Protein AF-A0ABC9FCK9-F1 (afdb_monomer)

Nearest PDB structures (foldseek):
  2axo-assembly1_A-2  TM=9.220E-01  e=1.811E-09  Agrobacterium fabrum str. C58
  2o87-assembly1_A  TM=6.282E-01  e=5.298E-03  Staphylococcus aureus
  5jyv-assembly1_B  TM=5.746E-01  e=2.489E-02  Thermosynechococcus vestitus BP-1
  3hyp-assembly1_A  TM=5.779E-01  e=1.247E-01  Bacteroides fragilis
  4nwy-assembly1_A  TM=4.853E-01  e=1.721E-01  Homo sapiens

Radius of gyration: 32.57 Å; Cα contacts (8 Å, |Δi|>4): 202; chains: 1; bounding box: 51×80×90 Å

Mean predicted aligned error: 12.37 Å

Secondary structure (DSSP, 8-state):
---------------------------------PPP-PEEEEEEE-TTSTTHHHHHHHHHHHHHHHHHTTT--SS--PPPEEEEEEE-STTGGGS---TTB-HHHHHHHHHHHHHTT-S---SSEEEETTTEEEETT-HHHHHHHHHH---

Solvent-accessible surface area (backbone atoms only — not comparable to full-atom values): 9485 Å² total; per-residue (Å²): 139,90,84,86,92,85,83,88,86,85,90,86,82,90,76,82,85,72,81,72,82,82,74,76,73,78,78,74,73,75,76,77,77,75,74,68,62,63,46,45,35,40,38,35,31,32,84,65,38,91,60,15,68,56,16,51,52,48,50,51,48,52,38,50,57,30,61,74,55,74,84,62,96,70,95,82,69,80,65,46,49,46,72,45,82,36,26,32,40,89,45,36,84,75,80,48,70,48,90,72,35,33,67,70,40,41,50,53,50,51,54,48,29,62,76,71,71,50,95,66,91,70,72,29,28,28,34,38,73,88,76,47,73,44,56,31,70,42,61,66,59,47,54,49,48,59,68,70,49,89,101

InterPro domains:
  IPR010634 Protein of unknown function DUF1223 [PF06764] (40-150)
  IPR010634 Protein of unknown function DUF1223 [PTHR36057] (1-151)
  IPR036249 Thioredoxin-like superfamily [SSF52833] (36-150)

Structure (mmCIF, N/CA/C/O backbone):
data_AF-A0ABC9FCK9-F1
#
_entry.id   AF-A0ABC9FCK9-F1
#
loop_
_atom_site.group_PDB
_atom_site.id
_atom_site.type_symbol
_atom_site.label_atom_id
_atom_site.label_alt_id
_atom_site.label_comp_id
_atom_site.label_asym_id
_atom_site.label_entity_id
_atom_site.label_seq_id
_atom_site.pdbx_PDB_ins_code
_atom_site.Cartn_x
_atom_site.Cartn_y
_atom_site.Cartn_z
_atom_site.occupancy
_atom_site.B_iso_or_equiv
_atom_site.auth_seq_id
_atom_site.auth_comp_id
_atom_site.auth_asym_id
_atom_site.auth_atom_id
_atom_site.pdbx_PDB_model_num
ATOM 1 N N . MET A 1 1 ? -32.707 -66.295 65.685 1.00 47.25 1 MET A N 1
ATOM 2 C CA . MET A 1 1 ? -31.614 -66.141 66.669 1.00 47.25 1 MET A CA 1
ATOM 3 C C . MET A 1 1 ? -31.501 -64.672 67.029 1.00 47.25 1 MET A C 1
ATOM 5 O O . MET A 1 1 ? -31.516 -63.834 66.141 1.00 47.25 1 MET A O 1
ATOM 9 N N . ALA A 1 2 ? -31.528 -64.384 68.326 1.00 43.22 2 ALA A N 1
ATOM 10 C CA . ALA A 1 2 ? -31.647 -63.053 68.905 1.00 43.22 2 ALA A CA 1
ATOM 11 C C . ALA A 1 2 ? -30.288 -62.455 69.300 1.00 43.22 2 ALA A C 1
ATOM 13 O O . ALA A 1 2 ? -29.362 -63.214 69.576 1.00 43.22 2 ALA A O 1
ATOM 14 N N . ARG A 1 3 ? -30.274 -61.114 69.423 1.00 46.97 3 ARG A N 1
ATOM 15 C CA . ARG A 1 3 ? -29.525 -60.212 70.348 1.00 46.97 3 ARG A CA 1
ATOM 16 C C . ARG A 1 3 ? -29.076 -58.972 69.560 1.00 46.97 3 ARG A C 1
ATOM 18 O O . ARG A 1 3 ? -28.262 -59.103 68.663 1.00 46.97 3 ARG A O 1
ATOM 25 N N . ARG A 1 4 ? -29.692 -57.785 69.650 1.00 54.72 4 ARG A N 1
ATOM 26 C CA . ARG A 1 4 ? -29.958 -56.843 70.768 1.00 54.72 4 ARG A CA 1
ATOM 27 C C . ARG A 1 4 ? -28.714 -56.372 71.555 1.00 54.72 4 ARG A C 1
ATOM 29 O O . ARG A 1 4 ? -28.220 -57.112 72.392 1.00 54.72 4 ARG A O 1
ATOM 36 N N . LEU A 1 5 ? -28.431 -55.074 71.346 1.00 57.09 5 LEU A N 1
ATOM 37 C CA . LEU A 1 5 ? -28.171 -53.979 72.310 1.00 57.09 5 LEU A CA 1
ATOM 38 C C . LEU A 1 5 ? -26.793 -53.826 72.978 1.00 57.09 5 LEU A C 1
ATOM 40 O O . LEU A 1 5 ? -26.340 -54.736 73.656 1.00 57.09 5 LEU A O 1
ATOM 44 N N . LEU A 1 6 ? -26.254 -52.595 72.882 1.00 55.25 6 LEU A N 1
ATOM 45 C CA . LEU A 1 6 ? -25.734 -51.698 73.950 1.00 55.25 6 LEU A CA 1
ATOM 46 C C . LEU A 1 6 ? -25.175 -50.430 73.246 1.00 55.25 6 LEU A C 1
ATOM 48 O O . LEU A 1 6 ? -24.238 -50.540 72.468 1.00 55.25 6 LEU A O 1
ATOM 52 N N . ALA A 1 7 ? -25.868 -49.287 73.185 1.00 50.25 7 ALA A N 1
ATOM 53 C CA . ALA A 1 7 ? -26.156 -48.269 74.211 1.00 50.25 7 ALA A CA 1
ATOM 54 C C . ALA A 1 7 ? -24.965 -47.339 74.570 1.00 50.25 7 ALA A C 1
ATOM 56 O O . ALA A 1 7 ? -24.002 -47.784 75.176 1.00 50.25 7 ALA A O 1
ATOM 57 N N . CYS A 1 8 ? -25.144 -46.050 74.219 1.00 52.12 8 CYS A N 1
ATOM 58 C CA . CYS A 1 8 ? -24.914 -44.805 74.990 1.00 52.12 8 CYS A CA 1
ATOM 59 C C . CYS A 1 8 ? -23.512 -44.555 75.605 1.00 52.12 8 CYS A C 1
ATOM 61 O O . CYS A 1 8 ? -23.018 -45.360 76.375 1.00 52.12 8 CYS A O 1
ATOM 63 N N . PHE A 1 9 ? -22.833 -43.420 75.390 1.00 48.56 9 PHE A N 1
ATOM 64 C CA . PHE A 1 9 ? -23.149 -42.087 75.939 1.00 48.56 9 PHE A CA 1
ATOM 65 C C . PHE A 1 9 ? -22.138 -41.050 75.400 1.00 48.56 9 PHE A C 1
ATOM 67 O O . PHE A 1 9 ? -20.968 -41.382 75.237 1.00 48.56 9 PHE A O 1
ATOM 74 N N . GLY A 1 10 ? -22.540 -39.783 75.224 1.00 41.50 10 GLY A N 1
ATOM 75 C CA . GLY A 1 10 ? -21.569 -38.704 74.976 1.00 41.50 10 GLY A CA 1
ATOM 76 C C . GLY A 1 10 ? -22.138 -37.373 74.484 1.00 41.50 10 GLY A C 1
ATOM 77 O O . GLY A 1 10 ? -21.756 -36.886 73.430 1.00 41.50 10 GLY A O 1
ATOM 78 N N . ARG A 1 11 ? -23.072 -36.779 75.231 1.00 51.22 11 ARG A N 1
ATOM 79 C CA . ARG A 1 11 ? -23.574 -35.409 75.023 1.00 51.22 11 ARG A CA 1
ATOM 80 C C . ARG A 1 11 ? -22.493 -34.392 75.432 1.00 51.22 11 ARG A C 1
ATOM 82 O O . ARG A 1 11 ? -21.957 -34.555 76.524 1.00 51.22 11 ARG A O 1
ATOM 89 N N . ARG A 1 12 ? -22.298 -33.304 74.659 1.00 44.88 12 ARG A N 1
ATOM 90 C CA . ARG A 1 12 ? -22.476 -31.878 75.074 1.00 44.88 12 ARG A CA 1
ATOM 91 C C . ARG A 1 12 ? -21.576 -30.882 74.311 1.00 44.88 12 ARG A C 1
ATOM 93 O O . ARG A 1 12 ? -20.379 -31.090 74.198 1.00 44.88 12 ARG A O 1
ATOM 100 N N . GLY A 1 13 ? -22.180 -29.745 73.942 1.00 39.19 13 GLY A N 1
ATOM 101 C CA . GLY A 1 13 ? -21.532 -28.484 73.537 1.00 39.19 13 GLY A CA 1
ATOM 102 C C . GLY A 1 13 ? -21.895 -28.120 72.093 1.00 39.19 13 GLY A C 1
ATOM 103 O O . GLY A 1 13 ? -21.412 -28.766 71.184 1.00 39.19 13 GLY A O 1
ATOM 104 N N . GLY A 1 14 ? -22.797 -27.189 71.773 1.00 45.69 14 GLY A N 1
ATOM 105 C CA . GLY A 1 14 ? -23.115 -25.945 72.469 1.00 45.69 14 GLY A CA 1
ATOM 106 C C . GLY A 1 14 ? -22.099 -24.870 72.085 1.00 45.69 14 GLY A C 1
ATOM 107 O O . GLY A 1 14 ? -21.229 -24.566 72.889 1.00 45.69 14 GLY A O 1
ATOM 108 N N . GLY A 1 15 ? -22.194 -24.334 70.864 1.00 38.16 15 GLY A N 1
ATOM 109 C CA . GLY A 1 15 ? -21.319 -23.274 70.360 1.00 38.16 15 GLY A CA 1
ATOM 110 C C . GLY A 1 15 ? -21.987 -22.500 69.224 1.00 38.16 15 GLY A C 1
ATOM 111 O O . GLY A 1 15 ? -22.173 -23.035 68.140 1.00 38.16 15 GLY A O 1
ATOM 112 N N . ALA A 1 16 ? -22.402 -21.279 69.555 1.00 48.50 16 ALA A N 1
ATOM 113 C CA . ALA A 1 16 ? -22.910 -20.180 68.735 1.00 48.50 16 ALA A CA 1
ATOM 114 C C . ALA A 1 16 ? -22.846 -20.317 67.198 1.00 48.50 16 ALA A C 1
ATOM 116 O O . ALA A 1 16 ? -21.775 -20.297 66.597 1.00 48.50 16 ALA A O 1
ATOM 117 N N . THR A 1 17 ? -24.012 -20.264 66.550 1.00 40.31 17 THR A N 1
ATOM 118 C CA . THR A 1 17 ? -24.132 -19.710 65.197 1.00 40.31 17 THR A CA 1
ATOM 119 C C . THR A 1 17 ? -23.950 -18.197 65.295 1.00 40.31 17 THR A C 1
ATOM 121 O O . THR A 1 17 ? -24.908 -17.457 65.518 1.00 40.31 17 THR A O 1
ATOM 124 N N . ALA A 1 18 ? -22.708 -17.731 65.185 1.00 48.31 18 ALA A N 1
ATOM 125 C CA . ALA A 1 18 ? -22.466 -16.359 64.775 1.00 48.31 18 ALA A CA 1
ATOM 126 C C . ALA A 1 18 ? -22.945 -16.249 63.324 1.00 48.31 18 ALA A C 1
ATOM 128 O O . ALA A 1 18 ? -22.408 -16.914 62.439 1.00 48.31 18 ALA A O 1
ATOM 129 N N . ALA A 1 19 ? -24.002 -15.468 63.108 1.00 48.66 19 ALA A N 1
ATOM 130 C CA . ALA A 1 19 ? -24.392 -15.023 61.784 1.00 48.66 19 ALA A CA 1
ATOM 131 C C . ALA A 1 19 ? -23.178 -14.328 61.155 1.00 48.66 19 ALA A C 1
ATOM 133 O O . ALA A 1 19 ? -22.757 -13.264 61.611 1.00 48.66 19 ALA A O 1
ATOM 134 N N . ALA A 1 20 ? -22.574 -14.976 60.160 1.00 49.09 20 ALA A N 1
ATOM 135 C CA . ALA A 1 20 ? -21.636 -14.313 59.275 1.00 49.09 20 ALA A CA 1
ATOM 136 C C . ALA A 1 20 ? -22.414 -13.229 58.513 1.00 49.09 20 ALA A C 1
ATOM 138 O O . ALA A 1 20 ? -23.567 -13.474 58.141 1.00 49.09 20 ALA A O 1
ATOM 139 N N . PRO A 1 21 ? -21.838 -12.035 58.305 1.00 46.69 21 PRO A N 1
ATOM 140 C CA . PRO A 1 21 ? -22.472 -11.049 57.456 1.00 46.69 21 PRO A CA 1
ATOM 141 C C . PRO A 1 21 ? -22.569 -11.653 56.057 1.00 46.69 21 PRO A C 1
ATOM 143 O O . PRO A 1 21 ? -21.570 -12.105 55.495 1.00 46.69 21 PRO A O 1
ATOM 146 N N . ASP A 1 22 ? -23.793 -11.683 55.541 1.00 42.66 22 ASP A N 1
ATOM 147 C CA . ASP A 1 22 ? -24.092 -11.885 54.134 1.00 42.66 22 ASP A CA 1
ATOM 148 C C . ASP A 1 22 ? -23.430 -10.727 53.383 1.00 42.66 22 ASP A C 1
ATOM 150 O O . ASP A 1 22 ? -23.965 -9.624 53.272 1.00 42.66 22 ASP A O 1
ATOM 154 N N . GLN A 1 23 ? -22.173 -10.932 52.995 1.00 56.28 23 GLN A N 1
ATOM 155 C CA . GLN A 1 23 ? -21.536 -10.112 51.989 1.00 56.28 23 GLN A CA 1
ATOM 156 C C . GLN A 1 23 ? -22.247 -10.470 50.691 1.00 56.28 23 GLN A C 1
ATOM 158 O O . GLN A 1 23 ? -21.809 -11.351 49.955 1.00 56.28 23 GLN A O 1
ATOM 163 N N . THR A 1 24 ? -23.354 -9.780 50.414 1.00 48.19 24 THR A N 1
ATOM 164 C CA . THR A 1 24 ? -23.760 -9.517 49.040 1.00 48.19 24 THR A CA 1
ATOM 165 C C . THR A 1 24 ? -22.569 -8.829 48.396 1.00 48.19 24 THR A C 1
ATOM 167 O O . THR A 1 24 ? -22.377 -7.620 48.537 1.00 48.19 24 THR A O 1
ATOM 170 N N . ALA A 1 25 ? -21.706 -9.648 47.801 1.00 53.34 25 ALA A N 1
ATOM 171 C CA . ALA A 1 25 ? -20.719 -9.229 46.843 1.00 53.34 25 ALA A CA 1
ATOM 172 C C . ALA A 1 25 ? -21.510 -8.500 45.763 1.00 53.34 25 ALA A C 1
ATOM 174 O O . ALA A 1 25 ? -22.220 -9.102 44.958 1.00 53.34 25 ALA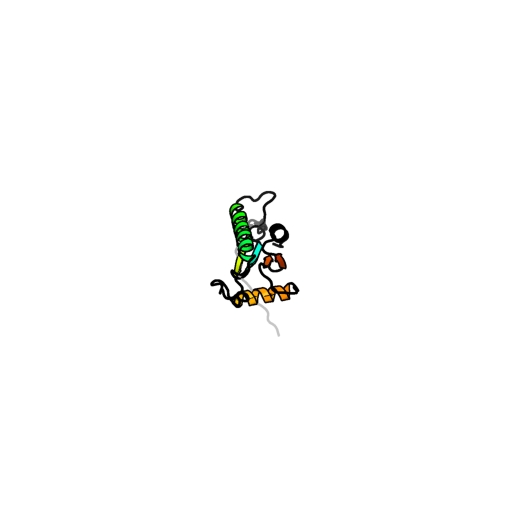 A O 1
ATOM 175 N N . ASP A 1 26 ? -21.463 -7.177 45.848 1.00 46.66 26 ASP A N 1
ATOM 176 C CA . ASP A 1 26 ? -21.718 -6.287 44.738 1.00 46.66 26 ASP A CA 1
ATOM 177 C C . ASP A 1 26 ? -20.641 -6.622 43.702 1.00 46.66 26 ASP A C 1
ATOM 179 O O . ASP A 1 26 ? -19.573 -6.010 43.657 1.00 46.66 26 ASP A O 1
ATOM 183 N N . ASP A 1 27 ? -20.892 -7.687 42.935 1.00 48.94 27 ASP A N 1
ATOM 184 C CA . ASP A 1 27 ? -20.210 -8.026 41.691 1.00 48.94 27 ASP A CA 1
ATOM 185 C C . AS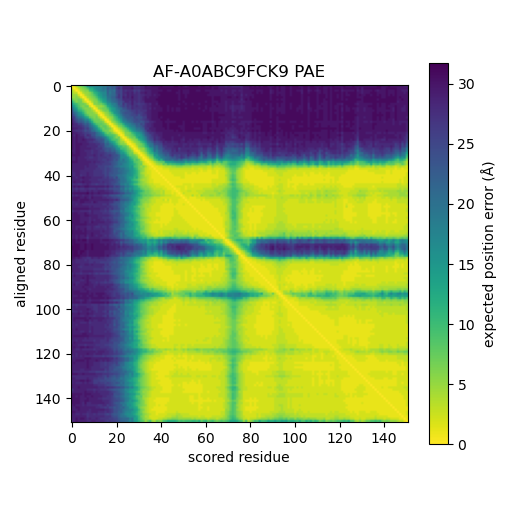P A 1 27 ? -20.583 -6.950 40.668 1.00 48.94 27 ASP A C 1
ATOM 187 O O . ASP A 1 27 ? -21.206 -7.182 39.631 1.00 48.94 27 ASP A O 1
ATOM 191 N N . ASN A 1 28 ? -20.179 -5.720 40.967 1.00 52.47 28 ASN A N 1
ATOM 192 C CA . ASN A 1 28 ? -20.088 -4.645 40.015 1.00 52.47 28 ASN A CA 1
ATOM 193 C C . ASN A 1 28 ? -18.848 -4.937 39.169 1.00 52.47 28 ASN A C 1
ATOM 195 O O . ASN A 1 28 ? -17.798 -4.301 39.286 1.00 52.47 28 ASN A O 1
ATOM 199 N N . GLN A 1 29 ? -18.964 -5.980 38.344 1.00 55.91 29 GLN A N 1
ATOM 200 C CA . GLN A 1 29 ? -18.087 -6.211 37.215 1.00 55.91 29 GLN A CA 1
ATOM 201 C C . GLN A 1 29 ? -18.301 -5.048 36.253 1.00 55.91 29 GLN A C 1
ATOM 203 O O . GLN A 1 29 ? -19.086 -5.114 35.308 1.00 55.91 29 GLN A O 1
ATOM 208 N N . GLN A 1 30 ? -17.602 -3.952 36.532 1.00 55.66 30 GLN A N 1
ATOM 209 C CA . GLN A 1 30 ? -17.358 -2.886 35.585 1.00 55.66 30 GLN A CA 1
ATOM 210 C C . GLN A 1 30 ? -16.676 -3.536 34.385 1.00 55.66 30 GLN A C 1
ATOM 212 O O . GLN A 1 30 ? -15.481 -3.823 34.405 1.00 55.66 30 GLN A O 1
ATOM 217 N N . GLN A 1 31 ? -17.468 -3.835 33.359 1.00 58.03 31 GLN A N 1
ATOM 218 C CA . GLN A 1 31 ? -16.981 -4.225 32.049 1.00 58.03 31 GLN A CA 1
ATOM 219 C C . GLN A 1 31 ? -16.075 -3.090 31.571 1.00 58.03 31 GLN A C 1
ATOM 221 O O . GLN A 1 31 ? -16.554 -2.054 31.112 1.00 58.03 31 GLN A O 1
ATOM 226 N N . GLN A 1 32 ? -14.760 -3.248 31.742 1.00 60.78 32 GLN A N 1
ATOM 227 C CA . GLN A 1 32 ? -13.785 -2.356 31.138 1.00 60.78 32 GLN A CA 1
ATOM 228 C C . GLN A 1 32 ? -13.976 -2.447 29.630 1.00 60.78 32 GLN A C 1
ATOM 230 O O . GLN A 1 32 ? -13.612 -3.429 28.986 1.00 60.78 32 GLN A O 1
ATOM 235 N N . GLN A 1 33 ? -14.607 -1.418 29.083 1.00 61.16 33 GLN A N 1
ATOM 236 C CA . GLN A 1 33 ? -14.773 -1.233 27.658 1.00 61.16 33 GLN A CA 1
ATOM 237 C C . GLN A 1 33 ? -13.370 -0.997 27.089 1.00 61.16 33 GLN A C 1
ATOM 239 O O . GLN A 1 33 ? -12.810 0.091 27.217 1.00 61.16 33 GLN A O 1
ATOM 244 N N . VAL A 1 34 ? -12.753 -2.055 26.557 1.00 70.12 34 VAL A N 1
ATOM 245 C CA . VAL A 1 34 ? -11.435 -1.965 25.922 1.00 70.12 34 VAL A CA 1
ATOM 246 C C . VAL A 1 34 ? -11.587 -1.02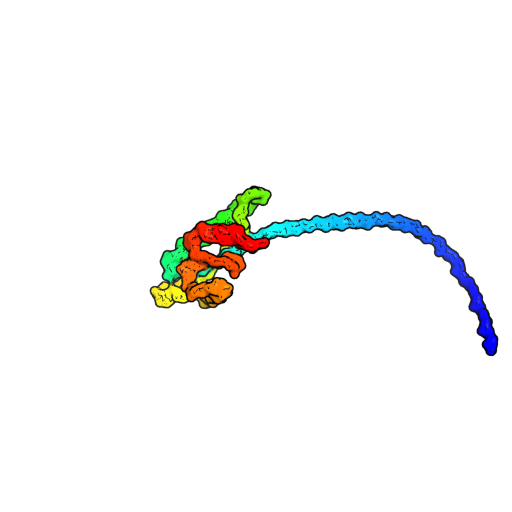5 24.732 1.00 70.12 34 VAL A C 1
ATOM 248 O O . VAL A 1 34 ? -12.401 -1.275 23.842 1.00 70.12 34 VAL A O 1
ATOM 251 N N . ALA A 1 35 ? -10.855 0.090 24.748 1.00 73.25 35 ALA A N 1
ATOM 252 C CA . ALA A 1 35 ? -10.859 1.018 23.629 1.00 73.25 35 ALA A CA 1
ATOM 253 C C . ALA A 1 35 ? -10.431 0.269 22.351 1.00 73.25 35 ALA A C 1
ATOM 255 O O . ALA A 1 35 ? -9.513 -0.554 22.425 1.00 73.25 35 ALA A O 1
ATOM 256 N N . PRO A 1 36 ? -11.070 0.523 21.193 1.00 83.62 36 PRO A N 1
ATOM 257 C CA . PRO A 1 36 ? -10.719 -0.170 19.960 1.00 83.62 36 PRO A CA 1
ATOM 258 C C . PRO A 1 36 ? -9.235 0.032 19.637 1.00 83.62 36 PRO A C 1
ATOM 260 O O . PRO A 1 36 ? -8.717 1.144 19.780 1.00 83.62 36 PRO A O 1
ATOM 263 N N . GLY A 1 37 ? -8.566 -1.038 19.203 1.00 88.81 37 GLY A N 1
ATOM 264 C CA . GLY A 1 37 ? -7.131 -1.026 18.914 1.00 88.81 37 GLY A CA 1
ATOM 265 C C . GLY A 1 37 ? -6.746 -0.123 17.732 1.00 88.81 37 GLY A C 1
ATOM 266 O O . GLY A 1 37 ? -7.618 0.453 17.069 1.00 88.81 37 GLY A O 1
ATOM 267 N N . PRO A 1 38 ? -5.440 0.021 17.447 1.00 93.62 38 PRO A N 1
ATOM 268 C CA . PRO A 1 38 ? -4.980 0.772 16.289 1.00 93.62 38 PRO A CA 1
ATOM 269 C C . PRO A 1 38 ? -5.301 0.066 14.967 1.00 93.62 38 PRO A C 1
ATOM 271 O O . PRO A 1 38 ? -5.471 -1.152 14.909 1.00 93.62 38 PRO A O 1
ATOM 274 N N . VAL A 1 39 ? -5.345 0.848 13.890 1.00 96.25 39 VAL A N 1
ATOM 275 C CA . VAL A 1 39 ? -5.465 0.371 12.509 1.00 96.25 39 VAL A CA 1
ATOM 276 C C . VAL A 1 39 ? -4.073 0.098 11.953 1.00 96.25 39 VAL A C 1
ATOM 278 O O . VAL A 1 39 ? -3.232 0.991 11.905 1.00 96.25 39 VAL A O 1
ATOM 281 N N . LEU A 1 40 ? -3.838 -1.126 11.492 1.00 97.94 40 LEU A N 1
ATOM 282 C CA . LEU A 1 40 ? -2.651 -1.493 10.737 1.00 97.94 40 LEU A CA 1
ATOM 283 C C . LEU A 1 40 ? -2.774 -1.026 9.281 1.00 97.94 40 LEU A C 1
ATOM 285 O O . LEU A 1 40 ? -3.747 -1.346 8.592 1.00 97.94 40 LEU A O 1
ATOM 289 N N . VAL A 1 41 ? -1.754 -0.318 8.810 1.00 98.62 41 VAL A N 1
ATOM 290 C CA . VAL A 1 41 ? -1.586 0.128 7.427 1.00 98.62 41 VAL A CA 1
ATOM 291 C C . VAL A 1 41 ? -0.258 -0.414 6.912 1.00 98.62 41 VAL A C 1
ATOM 293 O O . VAL A 1 41 ? 0.801 -0.100 7.446 1.00 98.62 41 VAL A O 1
ATOM 296 N N . GLU A 1 42 ? -0.307 -1.234 5.872 1.00 98.75 42 GLU A N 1
ATOM 297 C CA . GLU A 1 42 ? 0.867 -1.845 5.250 1.00 98.75 42 GLU A CA 1
ATOM 298 C C . GLU A 1 42 ? 1.064 -1.256 3.853 1.00 98.75 42 GLU A C 1
ATOM 300 O O . GLU A 1 42 ? 0.238 -1.467 2.966 1.00 98.75 42 GLU A O 1
ATOM 305 N N . LEU A 1 43 ? 2.151 -0.513 3.655 1.00 98.81 43 LEU A N 1
ATOM 306 C CA . LEU A 1 43 ? 2.575 0.023 2.366 1.00 98.81 43 LEU A CA 1
ATOM 307 C C . LEU A 1 43 ? 3.539 -0.957 1.690 1.00 98.81 43 LEU A C 1
ATOM 309 O O . LEU A 1 43 ? 4.556 -1.327 2.267 1.00 98.81 43 LEU A O 1
ATOM 313 N N . PHE A 1 44 ? 3.247 -1.321 0.447 1.00 98.69 44 PHE A N 1
ATOM 314 C CA . PHE A 1 44 ? 4.144 -2.035 -0.455 1.00 98.69 44 PHE A CA 1
ATOM 315 C C . PHE A 1 44 ? 4.696 -1.052 -1.493 1.00 98.69 44 PHE A C 1
ATOM 317 O O . PHE A 1 44 ? 3.937 -0.481 -2.286 1.00 98.69 44 PHE A O 1
ATOM 324 N N . ALA A 1 45 ? 6.011 -0.845 -1.481 1.00 98.12 45 ALA A N 1
ATOM 325 C CA . ALA A 1 45 ? 6.712 0.167 -2.275 1.00 98.12 45 ALA A CA 1
ATOM 326 C C . ALA A 1 45 ? 8.022 -0.380 -2.867 1.00 98.12 45 ALA A C 1
ATOM 328 O O . ALA A 1 45 ? 8.423 -1.502 -2.582 1.00 98.12 45 ALA A O 1
ATOM 329 N N . SER A 1 46 ? 8.684 0.391 -3.726 1.00 97.00 46 SER A N 1
ATOM 330 C CA . SER A 1 46 ? 10.060 0.124 -4.155 1.00 97.00 46 SER A CA 1
ATOM 331 C C . SER A 1 46 ? 10.704 1.417 -4.634 1.00 97.00 46 SER A C 1
ATOM 333 O O . SER A 1 46 ? 10.076 2.180 -5.364 1.00 97.00 46 SER A O 1
ATOM 335 N N . GLN A 1 47 ? 11.977 1.640 -4.317 1.00 94.44 47 GLN A N 1
ATOM 336 C CA . GLN A 1 47 ? 12.748 2.760 -4.866 1.00 94.44 47 GLN A CA 1
ATOM 337 C C . GLN A 1 47 ? 12.858 2.716 -6.398 1.00 94.44 47 GLN A C 1
ATOM 339 O O . GLN A 1 47 ? 13.068 3.751 -7.025 1.00 94.44 47 GLN A O 1
ATOM 344 N N . GLY A 1 48 ? 12.700 1.537 -7.012 1.00 93.56 48 GLY A N 1
ATOM 345 C CA . GLY A 1 48 ? 12.647 1.384 -8.468 1.00 93.56 48 GLY A CA 1
ATOM 346 C C . GLY A 1 48 ? 11.326 1.845 -9.101 1.00 93.56 48 GLY A C 1
ATOM 347 O O . GLY A 1 48 ? 11.244 1.957 -10.323 1.00 93.56 48 GLY A O 1
ATOM 348 N N . CYS A 1 49 ? 10.294 2.131 -8.300 1.00 93.44 49 CYS A N 1
ATOM 349 C CA . CYS A 1 49 ? 8.994 2.608 -8.760 1.00 93.44 49 CYS A CA 1
ATOM 350 C C . CYS A 1 49 ? 8.888 4.135 -8.615 1.00 93.44 49 CYS A C 1
ATOM 352 O O . CYS A 1 49 ? 8.976 4.674 -7.515 1.00 93.44 49 CYS A O 1
ATOM 354 N N . GLY A 1 50 ? 8.618 4.843 -9.718 1.00 93.19 50 GLY A N 1
ATOM 355 C CA . GLY A 1 50 ? 8.608 6.314 -9.734 1.00 93.19 50 GLY A CA 1
ATOM 356 C C . GLY A 1 50 ? 7.587 6.980 -8.799 1.00 93.19 50 GLY A C 1
ATOM 357 O O . GLY A 1 50 ? 7.836 8.086 -8.332 1.00 93.19 50 GLY A O 1
ATOM 358 N N . ALA A 1 51 ? 6.468 6.314 -8.496 1.00 95.50 51 ALA A N 1
ATOM 359 C CA . ALA A 1 51 ? 5.426 6.842 -7.608 1.00 95.50 51 ALA A CA 1
ATOM 360 C C . ALA A 1 51 ? 5.618 6.458 -6.127 1.00 95.50 51 ALA A C 1
ATOM 362 O O . ALA A 1 51 ? 4.938 6.996 -5.254 1.00 95.50 51 ALA A O 1
ATOM 363 N N . SER A 1 52 ? 6.532 5.535 -5.812 1.00 96.31 52 SER A N 1
ATOM 364 C CA . SER A 1 52 ? 6.748 5.080 -4.433 1.00 96.31 52 SER A CA 1
ATOM 365 C C . SER A 1 52 ? 7.242 6.166 -3.468 1.00 96.31 52 SER A C 1
ATOM 367 O O . SER A 1 52 ? 6.702 6.200 -2.366 1.00 96.31 52 SER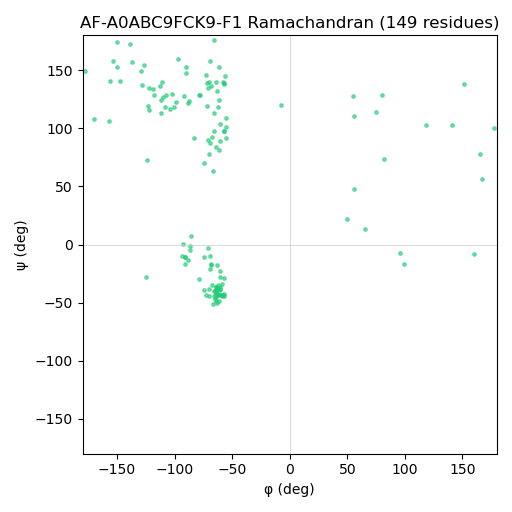 A O 1
ATOM 369 N N . PRO A 1 53 ? 8.140 7.102 -3.847 1.00 95.31 53 PRO A N 1
ATOM 370 C CA . PRO A 1 53 ? 8.564 8.173 -2.939 1.00 95.31 53 PRO A CA 1
ATOM 371 C C . PRO A 1 53 ? 7.413 9.054 -2.433 1.00 95.31 53 PRO A C 1
ATOM 373 O O . PRO A 1 53 ? 7.436 9.522 -1.296 1.00 95.31 53 PRO A O 1
ATOM 376 N N . GLU A 1 54 ? 6.390 9.276 -3.264 1.00 97.62 54 GLU A N 1
ATOM 377 C CA . GLU A 1 54 ? 5.192 10.016 -2.861 1.00 97.62 54 GLU A CA 1
ATOM 378 C C . GLU A 1 54 ? 4.352 9.208 -1.864 1.00 97.62 54 GLU A C 1
ATOM 380 O O . GLU A 1 54 ? 3.936 9.741 -0.837 1.00 97.62 54 GLU A O 1
ATOM 385 N N . ALA A 1 55 ? 4.148 7.913 -2.117 1.00 98.12 55 ALA A N 1
ATOM 386 C CA . ALA A 1 55 ? 3.411 7.044 -1.202 1.00 98.12 55 ALA A CA 1
ATOM 387 C C . ALA A 1 55 ? 4.114 6.875 0.157 1.00 98.12 55 ALA A C 1
ATOM 389 O O . ALA A 1 55 ? 3.442 6.863 1.189 1.00 98.12 55 ALA A O 1
ATOM 390 N N . ASP A 1 56 ? 5.449 6.812 0.179 1.00 97.62 56 ASP A N 1
ATOM 391 C CA . ASP A 1 56 ? 6.233 6.816 1.419 1.00 97.62 56 ASP A CA 1
ATOM 392 C C . ASP A 1 56 ? 5.981 8.098 2.226 1.00 97.62 56 ASP A C 1
ATOM 394 O O . ASP A 1 56 ? 5.758 8.043 3.437 1.00 97.62 56 ASP A O 1
ATOM 398 N N . ALA A 1 57 ? 5.944 9.258 1.559 1.00 97.62 57 ALA A N 1
ATOM 399 C CA . ALA A 1 57 ? 5.641 10.533 2.205 1.00 97.62 57 ALA A CA 1
ATOM 400 C C . ALA A 1 57 ? 4.204 10.583 2.754 1.00 97.62 57 ALA A C 1
ATOM 402 O O . ALA A 1 57 ? 3.985 11.071 3.865 1.00 97.62 57 ALA A O 1
ATOM 403 N N . VAL A 1 58 ? 3.231 10.043 2.012 1.00 98.00 58 VAL A N 1
ATOM 404 C CA . VAL A 1 58 ? 1.835 9.915 2.462 1.00 98.00 58 VAL A CA 1
ATOM 405 C C . VAL A 1 58 ? 1.742 9.036 3.712 1.00 98.00 58 VAL A C 1
ATOM 407 O O . VAL A 1 58 ? 1.132 9.437 4.705 1.00 98.00 58 VAL A O 1
ATOM 410 N N . ALA A 1 59 ? 2.375 7.864 3.698 1.00 97.44 59 ALA A N 1
ATOM 411 C CA . ALA A 1 59 ? 2.355 6.927 4.815 1.00 97.44 59 ALA A CA 1
ATOM 412 C C . ALA A 1 59 ? 3.078 7.484 6.056 1.00 97.44 59 ALA A C 1
ATOM 414 O O . ALA A 1 59 ? 2.577 7.356 7.175 1.00 97.44 59 ALA A O 1
ATOM 415 N N . ALA A 1 60 ? 4.211 8.168 5.866 1.00 97.00 60 ALA A N 1
ATOM 416 C CA . ALA A 1 60 ? 4.930 8.846 6.942 1.00 97.00 60 ALA A CA 1
ATOM 417 C C . ALA A 1 60 ? 4.081 9.951 7.587 1.00 97.00 60 ALA A C 1
ATOM 419 O O . ALA A 1 60 ? 4.014 10.034 8.815 1.00 97.00 60 ALA A O 1
ATOM 420 N N . ARG A 1 61 ? 3.385 10.759 6.777 1.00 96.25 61 ARG A N 1
ATOM 421 C CA . ARG A 1 61 ? 2.484 11.801 7.281 1.00 96.25 61 ARG A CA 1
ATOM 422 C C . ARG A 1 61 ? 1.318 11.214 8.069 1.00 96.25 61 ARG A C 1
ATOM 424 O O . ARG A 1 61 ? 1.024 11.703 9.152 1.00 96.25 61 ARG A O 1
ATOM 431 N N . LEU A 1 62 ? 0.707 10.134 7.580 1.00 95.00 62 LEU A N 1
ATOM 432 C CA . LEU A 1 62 ? -0.359 9.433 8.302 1.00 95.00 62 LEU A CA 1
ATOM 433 C C . LEU A 1 62 ? 0.106 8.957 9.689 1.00 95.00 62 LEU A C 1
ATOM 435 O O . LEU A 1 62 ? -0.612 9.135 10.672 1.00 95.00 62 LEU A O 1
ATOM 439 N N . ALA A 1 63 ? 1.310 8.383 9.781 1.00 94.38 63 ALA A N 1
ATOM 440 C CA . ALA A 1 63 ? 1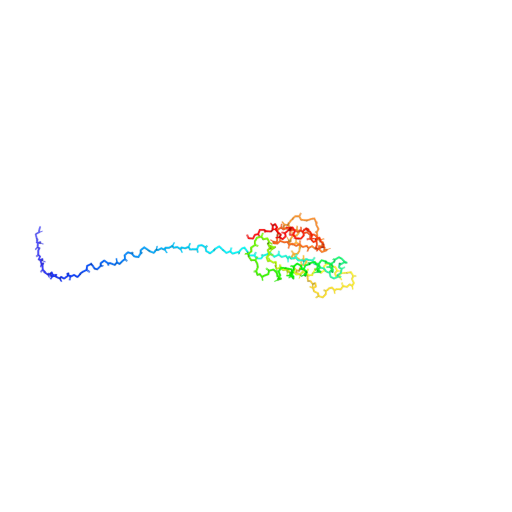.885 7.951 11.055 1.00 94.38 63 ALA A CA 1
ATOM 441 C C . ALA A 1 63 ? 2.147 9.133 12.008 1.00 94.38 63 ALA A C 1
ATOM 443 O O . ALA A 1 63 ? 1.842 9.049 13.197 1.00 94.38 63 ALA A O 1
ATOM 444 N N . GLN A 1 64 ? 2.675 10.245 11.491 1.00 93.75 64 GLN A N 1
ATOM 445 C CA . GLN A 1 64 ? 2.933 11.465 12.265 1.00 93.75 64 GLN A CA 1
ATOM 446 C C . GLN A 1 64 ? 1.641 12.101 12.785 1.00 93.75 64 GLN A C 1
ATOM 448 O O . GLN A 1 64 ? 1.548 12.418 13.971 1.00 93.75 64 GLN A O 1
ATOM 453 N N . ASP A 1 65 ? 0.638 12.243 11.918 1.00 91.69 65 ASP A N 1
ATOM 454 C CA . ASP A 1 65 ? -0.664 12.810 12.265 1.00 91.69 65 ASP A CA 1
ATOM 455 C C . ASP A 1 65 ? -1.376 11.933 13.307 1.00 91.69 65 ASP A C 1
ATOM 457 O O . ASP A 1 65 ? -1.982 12.458 14.240 1.00 91.69 65 ASP A O 1
ATOM 461 N N . SER A 1 66 ? -1.251 10.604 13.202 1.00 91.00 66 SER A N 1
ATOM 462 C CA . SER A 1 66 ? -1.755 9.672 14.214 1.00 91.00 66 SER A CA 1
ATOM 463 C C . SER A 1 66 ? -1.051 9.835 15.563 1.00 91.00 66 SER A C 1
ATOM 465 O O . SER A 1 66 ? -1.719 9.846 16.593 1.00 91.00 66 SER A O 1
ATOM 467 N N . ALA A 1 67 ? 0.280 9.949 15.583 1.00 87.62 67 ALA A N 1
ATOM 468 C CA . ALA A 1 67 ? 1.045 10.096 16.823 1.00 87.62 67 ALA A CA 1
ATOM 469 C C . ALA A 1 67 ? 0.768 11.440 17.520 1.00 87.62 67 ALA A C 1
ATOM 471 O O . ALA A 1 67 ? 0.710 11.513 18.744 1.00 87.62 67 ALA A O 1
ATOM 472 N N . ALA A 1 68 ? 0.540 12.508 16.749 1.00 86.31 68 ALA A N 1
ATOM 473 C CA . ALA A 1 68 ? 0.186 13.823 17.284 1.00 86.31 68 ALA A CA 1
ATOM 474 C C . ALA A 1 68 ? -1.223 13.871 17.909 1.00 86.31 68 ALA A C 1
ATOM 476 O O . ALA A 1 68 ? -1.507 14.760 18.710 1.00 86.31 68 ALA A O 1
ATOM 477 N N . GLN A 1 69 ? -2.105 12.931 17.549 1.00 75.31 69 GLN A N 1
ATOM 478 C CA . GLN A 1 69 ? -3.474 12.824 18.067 1.00 75.31 69 GLN A CA 1
ATOM 479 C C . GLN A 1 69 ? -3.578 12.006 19.369 1.00 75.31 69 GLN A C 1
ATOM 481 O O . GLN A 1 69 ? -4.671 11.896 19.936 1.00 75.31 69 GLN A O 1
ATOM 486 N N . GLU A 1 70 ? -2.470 11.465 19.887 1.00 59.31 70 GLU A N 1
ATOM 487 C CA . GLU A 1 70 ? -2.444 10.775 21.180 1.00 59.31 70 GLU A CA 1
ATOM 488 C C . GLU A 1 70 ? -2.704 11.763 22.336 1.00 59.31 70 GLU A C 1
ATOM 490 O O . GLU A 1 70 ? -1.802 12.418 22.852 1.00 59.31 70 GLU A O 1
ATOM 495 N N . GLY A 1 71 ? -3.976 11.899 22.735 1.00 55.88 71 GLY A N 1
ATOM 496 C CA . GLY A 1 71 ? -4.382 12.719 23.887 1.00 55.88 71 GLY A CA 1
ATOM 497 C C . GLY A 1 71 ? -5.850 13.164 23.952 1.00 55.88 71 GLY A C 1
ATOM 498 O O . GLY A 1 71 ? -6.261 13.716 24.970 1.00 55.88 71 GLY A O 1
ATOM 499 N N . GLY A 1 72 ? -6.666 12.941 22.914 1.00 48.41 72 GLY A N 1
ATOM 500 C CA . GLY A 1 72 ? -8.008 13.535 22.813 1.00 48.41 72 GLY A CA 1
ATOM 501 C C . GLY A 1 72 ? -9.145 12.535 22.633 1.00 48.41 72 GLY A C 1
ATOM 502 O O . GLY A 1 72 ? -9.747 12.462 21.566 1.00 48.41 72 GLY A O 1
ATOM 503 N N . ALA A 1 73 ? -9.495 11.794 23.684 1.00 50.25 73 ALA A N 1
ATOM 504 C CA . ALA A 1 73 ? -10.747 11.045 23.743 1.00 50.25 73 ALA A CA 1
ATOM 505 C C . ALA A 1 73 ? -11.951 12.003 23.867 1.00 50.25 73 ALA A C 1
ATOM 507 O O . ALA A 1 73 ? -12.473 12.181 24.960 1.00 50.25 73 ALA A O 1
ATOM 508 N N . ALA A 1 74 ? -12.386 12.642 22.774 1.00 45.69 74 ALA A N 1
ATOM 509 C CA . ALA A 1 74 ? -13.724 13.237 22.663 1.00 45.69 74 ALA A CA 1
ATOM 510 C C . ALA A 1 74 ? -14.046 13.693 21.225 1.00 45.69 74 ALA A C 1
ATOM 512 O O . ALA A 1 74 ? -13.575 14.726 20.762 1.00 45.69 74 ALA A O 1
ATOM 513 N N . GLY A 1 75 ? -14.934 12.964 20.545 1.00 48.25 75 GLY A N 1
ATOM 514 C CA . GLY A 1 75 ? -15.885 13.571 19.600 1.00 48.25 75 GLY A CA 1
ATOM 515 C C . GLY A 1 75 ? -15.539 13.612 18.107 1.00 48.25 75 GLY A C 1
ATOM 516 O O . GLY A 1 75 ? -16.422 13.931 17.318 1.00 48.25 75 GLY A O 1
ATOM 517 N N . GLY A 1 76 ? -14.328 13.243 17.690 1.00 63.47 76 GLY A N 1
ATOM 518 C CA . GLY A 1 76 ? -13.971 13.182 16.268 1.00 63.47 76 GLY A CA 1
ATOM 519 C C . GLY A 1 76 ? -12.467 13.085 16.072 1.00 63.47 76 GLY A C 1
ATOM 520 O O . GLY A 1 76 ? -11.814 14.082 15.794 1.00 63.47 76 GLY A O 1
ATOM 521 N N . CYS A 1 77 ? -11.905 11.895 16.265 1.00 64.81 77 CYS A N 1
ATOM 522 C CA . CYS A 1 77 ? -10.482 11.636 16.064 1.00 64.81 77 CYS A CA 1
ATOM 523 C C . CYS A 1 77 ? -10.316 10.421 15.160 1.00 64.81 77 CYS A C 1
ATOM 525 O O . CYS A 1 77 ? -11.040 9.430 15.302 1.00 64.81 77 CYS A O 1
ATOM 527 N N . SER A 1 78 ? -9.383 10.526 14.214 1.00 78.19 78 SER A N 1
ATOM 528 C CA . SER A 1 78 ? -8.946 9.385 13.415 1.00 78.19 78 SER A CA 1
ATOM 529 C C . SER A 1 78 ? -8.453 8.292 14.373 1.00 78.19 78 SE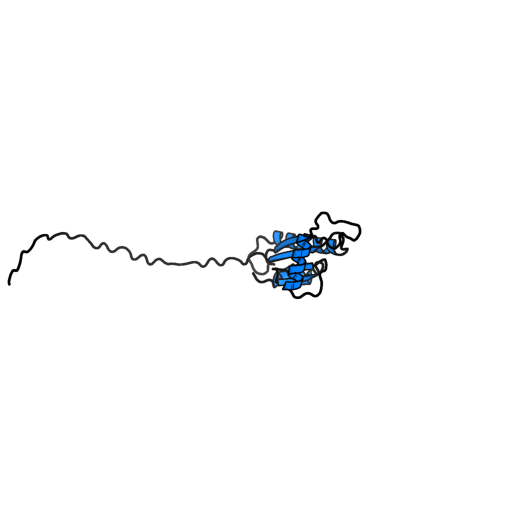R A C 1
ATOM 531 O O . SER A 1 78 ? -7.917 8.619 15.436 1.00 78.19 78 SER A O 1
ATOM 533 N N . PRO A 1 79 ? -8.661 6.999 14.074 1.00 88.56 79 PRO A N 1
ATOM 534 C CA . PRO A 1 79 ? -8.129 5.951 14.931 1.00 88.56 79 PRO A CA 1
ATOM 535 C C . PRO A 1 79 ? -6.596 6.030 14.985 1.00 88.56 79 PRO A C 1
ATOM 537 O O . PRO A 1 79 ? -5.993 6.464 14.002 1.00 88.56 79 PRO A O 1
ATOM 540 N N . PRO A 1 80 ? -5.955 5.577 16.079 1.00 92.06 80 PRO A N 1
ATOM 541 C CA . PRO A 1 80 ? -4.509 5.420 16.079 1.00 92.06 80 PRO A CA 1
ATOM 542 C C . PRO A 1 80 ? -4.105 4.456 14.957 1.00 92.06 80 PRO A C 1
ATOM 544 O O . PRO A 1 80 ? -4.796 3.466 14.704 1.00 92.06 80 PRO A O 1
ATOM 547 N N . VAL A 1 81 ? -3.009 4.750 14.266 1.00 95.06 81 VAL A N 1
ATOM 548 C CA . VAL A 1 81 ? -2.533 4.023 13.088 1.00 95.06 81 VAL A CA 1
ATOM 549 C C . VAL A 1 81 ? -1.125 3.501 13.334 1.00 95.06 81 VAL A C 1
ATOM 551 O O . VAL A 1 81 ? -0.246 4.231 13.785 1.00 95.06 81 VAL A O 1
ATOM 554 N N . VAL A 1 82 ? -0.894 2.240 12.974 1.00 97.00 82 VAL A N 1
ATOM 555 C CA . VAL A 1 82 ? 0.439 1.640 12.881 1.00 97.00 82 VAL A CA 1
ATOM 556 C C . VAL A 1 82 ? 0.764 1.448 11.409 1.00 97.00 82 VAL A C 1
ATOM 558 O O . VAL A 1 82 ? 0.070 0.708 10.714 1.00 97.00 82 VAL A O 1
ATOM 561 N N . VAL A 1 83 ? 1.820 2.105 10.937 1.00 98.06 83 VAL A N 1
ATOM 562 C CA . VAL A 1 83 ? 2.267 2.021 9.542 1.00 98.06 83 VAL A CA 1
ATOM 563 C C . VAL A 1 83 ? 3.479 1.099 9.437 1.00 98.06 83 VAL A C 1
ATOM 565 O O . VAL A 1 83 ? 4.456 1.272 10.164 1.00 98.06 83 VAL A O 1
ATOM 568 N N . LEU A 1 84 ? 3.432 0.144 8.508 1.00 98.50 84 LEU A N 1
ATOM 569 C CA . LEU A 1 84 ? 4.559 -0.697 8.104 1.00 98.50 84 LEU A CA 1
ATOM 570 C C . LEU A 1 84 ? 4.861 -0.462 6.625 1.00 98.50 84 LEU A C 1
ATOM 572 O O . LEU A 1 84 ? 3.947 -0.480 5.805 1.00 98.50 84 LEU A O 1
ATOM 576 N N . ALA A 1 85 ? 6.134 -0.281 6.283 1.00 98.06 85 ALA A N 1
ATOM 577 C CA . ALA A 1 85 ? 6.586 -0.157 4.901 1.00 98.06 85 ALA A CA 1
ATOM 578 C C . ALA A 1 85 ? 7.387 -1.400 4.498 1.00 98.06 85 ALA A C 1
ATOM 580 O O . ALA A 1 85 ? 8.344 -1.790 5.169 1.00 98.06 85 ALA A O 1
ATOM 581 N N . PHE A 1 86 ? 6.986 -2.020 3.394 1.00 98.56 86 PHE A N 1
ATOM 582 C CA . PHE A 1 86 ? 7.563 -3.236 2.847 1.00 98.56 86 PHE A CA 1
ATOM 583 C C . PHE A 1 86 ? 8.041 -2.980 1.423 1.00 98.56 86 PHE A C 1
ATOM 585 O O . PHE A 1 86 ? 7.247 -2.715 0.520 1.00 98.56 86 PHE A O 1
ATOM 592 N N . HIS A 1 87 ? 9.349 -3.085 1.214 1.00 98.19 87 HIS A N 1
ATOM 593 C CA . HIS A 1 87 ? 9.932 -2.854 -0.099 1.00 98.19 87 HIS A CA 1
ATOM 594 C C . HIS A 1 87 ? 9.960 -4.149 -0.920 1.00 98.19 87 HIS A C 1
ATOM 596 O O . HIS A 1 87 ? 10.520 -5.163 -0.507 1.00 98.19 87 HIS A O 1
ATOM 602 N N . VAL A 1 88 ? 9.329 -4.151 -2.085 1.00 98.19 88 VAL A N 1
ATOM 603 C CA . VAL A 1 88 ? 9.242 -5.335 -2.951 1.00 98.19 88 VAL A CA 1
ATOM 604 C C . VAL A 1 88 ? 10.416 -5.389 -3.923 1.00 98.19 88 VAL A C 1
ATOM 606 O O . VAL A 1 88 ? 10.920 -4.360 -4.368 1.00 98.19 88 VAL A O 1
ATOM 609 N N . ASP A 1 89 ? 10.849 -6.601 -4.261 1.00 96.75 89 ASP A N 1
ATOM 610 C CA . ASP A 1 89 ? 12.076 -6.849 -5.034 1.00 96.75 89 ASP A CA 1
ATOM 611 C C . ASP A 1 89 ? 11.860 -6.980 -6.547 1.00 96.75 89 ASP A C 1
ATOM 613 O O . ASP A 1 89 ? 12.818 -6.967 -7.317 1.00 96.75 89 ASP A O 1
ATOM 617 N N . TYR A 1 90 ? 10.613 -7.063 -7.021 1.00 95.19 90 TYR A N 1
ATOM 618 C CA . TYR A 1 90 ? 10.345 -7.285 -8.446 1.00 95.19 90 TYR A CA 1
ATOM 619 C C . TYR A 1 90 ? 10.661 -6.079 -9.343 1.00 95.19 90 TYR A C 1
ATOM 621 O O . TYR A 1 90 ? 10.553 -6.207 -10.555 1.00 95.19 90 TYR A O 1
ATOM 629 N N . TRP A 1 91 ? 11.073 -4.935 -8.789 1.00 94.38 91 TRP A N 1
ATOM 630 C CA . TRP A 1 91 ? 11.608 -3.802 -9.557 1.00 94.38 91 TRP A CA 1
ATOM 631 C C . TRP A 1 91 ? 13.130 -3.842 -9.735 1.00 94.38 91 TRP A C 1
ATOM 633 O O . TRP A 1 91 ? 13.644 -3.174 -10.637 1.00 94.38 91 TRP A O 1
ATOM 643 N N . ASP A 1 92 ? 13.849 -4.648 -8.943 1.00 90.75 92 ASP A N 1
ATOM 644 C CA . ASP A 1 92 ? 15.321 -4.657 -8.884 1.00 90.75 92 ASP A CA 1
ATOM 645 C C . ASP A 1 92 ? 15.979 -5.064 -10.213 1.00 90.75 92 ASP A C 1
ATOM 647 O O . ASP A 1 92 ? 17.154 -4.787 -10.463 1.00 90.75 92 ASP A O 1
ATOM 651 N N .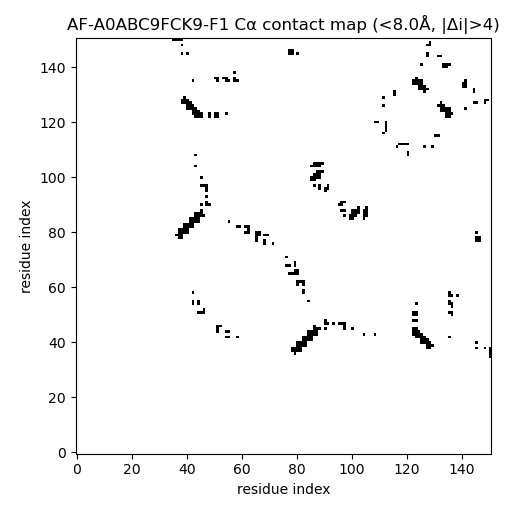 HIS A 1 93 ? 15.217 -5.695 -11.111 1.00 85.19 93 HIS A N 1
ATOM 652 C CA . HIS A 1 93 ? 15.680 -6.037 -12.454 1.00 85.19 93 HIS A CA 1
ATOM 653 C C . HIS A 1 93 ? 15.889 -4.808 -13.361 1.00 85.19 93 HIS A C 1
ATOM 655 O O . HIS A 1 93 ? 16.417 -4.947 -14.462 1.00 85.19 93 HIS A O 1
ATOM 661 N N . SER A 1 94 ? 15.458 -3.613 -12.942 1.00 78.88 94 SER A N 1
ATOM 662 C CA . SER A 1 94 ? 15.476 -2.382 -13.753 1.00 78.88 94 SER A CA 1
ATOM 663 C C . SER A 1 94 ? 16.809 -1.618 -13.699 1.00 78.88 94 SER A C 1
ATOM 665 O O . SER A 1 94 ? 16.909 -0.515 -14.227 1.00 78.88 94 SER A O 1
ATOM 667 N N . GLY A 1 95 ? 17.844 -2.195 -13.077 1.00 82.12 95 GLY A N 1
ATOM 668 C CA . GLY A 1 95 ? 19.206 -1.643 -13.017 1.00 82.12 95 GLY A CA 1
ATOM 669 C C . GLY A 1 95 ? 19.549 -0.917 -11.712 1.00 82.12 95 GLY A C 1
ATOM 670 O O . GLY A 1 95 ? 20.729 -0.760 -11.405 1.00 82.12 95 GLY A O 1
ATOM 671 N N . TRP A 1 96 ? 18.545 -0.544 -10.915 1.00 89.00 96 TRP A N 1
ATOM 672 C CA . TRP A 1 96 ? 18.702 -0.136 -9.517 1.00 89.00 96 TRP A CA 1
ATOM 673 C C . TRP A 1 96 ? 18.159 -1.235 -8.610 1.00 89.00 96 TRP A C 1
ATOM 675 O O . TRP A 1 96 ? 17.024 -1.666 -8.796 1.00 89.00 96 TRP A O 1
ATOM 685 N N . LYS A 1 97 ? 18.963 -1.659 -7.631 1.00 93.00 97 LYS A N 1
ATOM 686 C CA . LYS A 1 97 ? 18.553 -2.620 -6.609 1.00 93.00 97 LYS A CA 1
ATOM 687 C C . LYS A 1 97 ? 18.214 -1.877 -5.326 1.00 93.00 97 LYS A C 1
ATOM 689 O O . LYS A 1 97 ? 19.095 -1.245 -4.742 1.00 93.00 97 LYS A O 1
ATOM 694 N N . ASP A 1 98 ? 16.969 -1.978 -4.885 1.00 95.06 98 ASP A N 1
ATOM 695 C CA . ASP A 1 98 ? 16.515 -1.346 -3.653 1.00 95.06 98 ASP A CA 1
ATOM 696 C C . ASP A 1 98 ? 17.110 -2.079 -2.429 1.00 95.06 98 ASP A C 1
ATOM 698 O O . ASP A 1 98 ? 16.872 -3.275 -2.243 1.00 95.06 98 ASP A O 1
ATOM 702 N N . PRO A 1 99 ? 17.905 -1.409 -1.571 1.00 95.31 99 PRO A N 1
ATOM 703 C CA . PRO A 1 99 ? 18.546 -2.050 -0.423 1.00 95.31 99 PRO A CA 1
ATOM 704 C C . PRO A 1 99 ? 17.559 -2.490 0.667 1.00 95.31 99 PRO A C 1
ATOM 706 O O . PRO A 1 99 ? 17.921 -3.309 1.512 1.00 95.31 99 PRO A O 1
ATOM 709 N N . PHE A 1 100 ? 16.335 -1.960 0.670 1.00 96.12 100 PHE A N 1
ATOM 710 C CA . PHE A 1 100 ? 15.283 -2.345 1.609 1.00 96.12 100 PHE A CA 1
ATOM 711 C C . PHE A 1 100 ? 14.416 -3.487 1.069 1.00 96.12 100 PHE A C 1
ATOM 713 O O . PHE A 1 100 ? 13.617 -4.061 1.819 1.00 96.12 100 PHE A O 1
ATOM 720 N N . ALA A 1 101 ? 14.564 -3.820 -0.217 1.00 97.12 101 ALA A N 1
ATOM 721 C CA . ALA A 1 101 ? 13.721 -4.802 -0.866 1.00 97.12 101 ALA A CA 1
ATOM 722 C C . ALA A 1 101 ? 14.014 -6.237 -0.423 1.00 97.12 101 ALA A C 1
ATOM 724 O O . ALA A 1 101 ? 15.149 -6.634 -0.147 1.00 97.12 101 ALA A O 1
ATOM 725 N N . SER A 1 102 ? 12.955 -7.044 -0.369 1.00 98.12 102 SER A N 1
ATOM 726 C CA . SER A 1 102 ? 13.047 -8.469 -0.060 1.00 98.12 102 SER A CA 1
ATOM 727 C C . SER A 1 102 ? 11.975 -9.270 -0.785 1.00 98.12 102 SER A C 1
ATOM 729 O O . SER A 1 102 ? 10.802 -8.891 -0.815 1.00 98.12 102 SER A O 1
ATOM 731 N N . SER A 1 103 ? 12.353 -10.453 -1.274 1.00 97.81 103 SER A N 1
ATOM 732 C CA . SER A 1 103 ? 11.415 -11.425 -1.851 1.00 97.81 103 SER A CA 1
ATOM 733 C C . SER A 1 103 ? 10.310 -11.831 -0.875 1.00 97.81 103 SER A C 1
ATOM 735 O O . SER A 1 103 ? 9.188 -12.114 -1.297 1.00 97.81 103 SER A O 1
ATOM 737 N N . ALA A 1 104 ? 10.577 -11.798 0.436 1.00 98.56 104 ALA A N 1
ATOM 738 C CA . ALA A 1 104 ? 9.569 -12.063 1.460 1.00 98.56 104 ALA A CA 1
ATOM 739 C C . ALA A 1 104 ? 8.418 -11.040 1.419 1.00 98.56 104 ALA A C 1
ATOM 741 O O . ALA A 1 104 ? 7.259 -11.400 1.629 1.00 98.56 104 ALA A O 1
ATOM 742 N N . TRP A 1 105 ? 8.718 -9.779 1.098 1.00 98.44 105 TRP A N 1
ATOM 743 C CA . TRP A 1 105 ? 7.736 -8.698 0.978 1.00 98.44 105 TRP A CA 1
ATOM 744 C C . TRP A 1 105 ? 6.917 -8.824 -0.303 1.00 98.44 105 TRP A C 1
ATOM 746 O O . TRP A 1 105 ? 5.694 -8.695 -0.260 1.00 98.44 105 TRP A O 1
ATOM 756 N N . THR A 1 106 ? 7.556 -9.216 -1.406 1.00 98.38 106 THR A N 1
ATOM 757 C CA . THR A 1 106 ? 6.860 -9.597 -2.642 1.00 98.38 106 THR A CA 1
ATOM 758 C C . THR A 1 106 ? 5.902 -10.767 -2.411 1.00 98.38 106 THR A C 1
ATOM 760 O O . THR A 1 106 ? 4.759 -10.732 -2.859 1.00 98.38 106 THR A O 1
ATOM 763 N N . VAL A 1 107 ? 6.324 -11.808 -1.685 1.00 98.56 107 VAL A N 1
ATOM 764 C CA . VAL A 1 107 ? 5.461 -12.953 -1.342 1.00 98.56 107 VAL A CA 1
ATOM 765 C C . VAL A 1 107 ? 4.287 -12.521 -0.462 1.00 98.56 107 VAL A C 1
ATOM 767 O O . VAL A 1 107 ? 3.155 -12.932 -0.714 1.00 98.56 107 VAL A O 1
ATOM 770 N N . ARG A 1 108 ? 4.519 -11.652 0.528 1.00 98.69 108 ARG A N 1
ATOM 771 C CA . ARG A 1 108 ? 3.448 -11.089 1.365 1.00 98.69 108 ARG A CA 1
ATOM 772 C C . ARG A 1 108 ? 2.419 -10.326 0.529 1.00 98.69 108 ARG A C 1
ATOM 774 O O . ARG A 1 108 ? 1.222 -10.522 0.717 1.00 98.69 108 ARG A O 1
ATOM 781 N N . GLN A 1 109 ? 2.867 -9.512 -0.425 1.00 98.69 109 GLN A N 1
ATOM 782 C CA . GLN A 1 109 ? 1.968 -8.786 -1.319 1.00 98.69 109 GLN A CA 1
ATOM 783 C C . GLN A 1 109 ? 1.154 -9.734 -2.213 1.00 98.69 109 GLN A C 1
ATOM 785 O O . GLN A 1 109 ? -0.050 -9.542 -2.380 1.00 98.69 109 GLN A O 1
ATOM 790 N N . LYS A 1 110 ? 1.783 -10.793 -2.743 1.00 98.56 110 LYS A N 1
ATOM 791 C CA . LYS A 1 110 ? 1.095 -11.838 -3.524 1.00 98.56 110 LYS A CA 1
ATOM 792 C C . LYS A 1 110 ? -0.038 -12.481 -2.729 1.00 98.56 110 LYS A C 1
ATOM 794 O O . LYS A 1 110 ? -1.134 -12.632 -3.257 1.00 98.56 110 LYS A O 1
ATOM 799 N N . ALA A 1 111 ? 0.194 -12.778 -1.451 1.00 98.62 111 ALA A N 1
ATOM 800 C CA . ALA A 1 111 ? -0.845 -13.320 -0.580 1.00 98.62 111 ALA A CA 1
ATOM 801 C C . ALA A 1 111 ? -2.045 -12.363 -0.437 1.00 98.62 111 ALA A C 1
ATOM 803 O O . ALA A 1 111 ? -3.188 -12.816 -0.423 1.00 98.62 111 ALA A O 1
ATOM 804 N N . TYR A 1 112 ? -1.818 -11.044 -0.394 1.00 98.62 112 TYR A N 1
ATOM 805 C CA . TYR A 1 112 ? -2.913 -10.068 -0.390 1.00 98.62 112 TYR A CA 1
ATOM 806 C C . TYR A 1 112 ? -3.646 -9.975 -1.725 1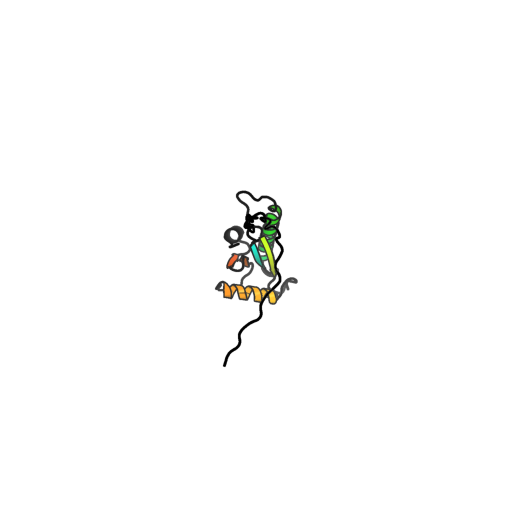.00 98.62 112 TYR A C 1
ATOM 808 O O . TYR A 1 112 ? -4.868 -9.864 -1.727 1.00 98.62 112 TYR A O 1
ATOM 816 N N . VAL A 1 113 ? -2.935 -10.055 -2.848 1.00 98.31 113 VAL A N 1
ATOM 817 C CA . VAL A 1 113 ? -3.548 -10.090 -4.185 1.00 98.31 113 VAL A CA 1
ATOM 818 C C . VAL A 1 113 ? -4.503 -11.279 -4.303 1.00 98.31 113 VAL A C 1
ATOM 820 O O . VAL A 1 113 ? -5.636 -11.107 -4.744 1.00 98.31 113 VAL A O 1
ATOM 823 N N . GLU A 1 114 ? -4.108 -12.453 -3.809 1.00 98.25 114 GLU A N 1
ATOM 824 C CA . GLU A 1 114 ? -4.978 -13.633 -3.758 1.00 98.25 114 GLU A CA 1
ATOM 825 C C . GLU A 1 114 ? -6.156 -13.450 -2.786 1.00 98.25 114 GLU A C 1
ATOM 827 O O . GLU A 1 114 ? -7.313 -13.646 -3.165 1.00 98.25 114 GLU A O 1
ATOM 832 N N . ALA A 1 115 ? -5.888 -13.042 -1.541 1.00 98.19 115 ALA A N 1
ATOM 833 C CA . ALA A 1 115 ? -6.908 -12.914 -0.498 1.00 98.19 115 ALA A CA 1
ATOM 834 C C . ALA A 1 115 ? -7.971 -11.849 -0.820 1.00 98.19 115 ALA A C 1
ATOM 836 O O . ALA A 1 115 ? -9.152 -12.040 -0.522 1.00 98.19 115 ALA A O 1
ATOM 837 N N . LEU A 1 116 ? -7.560 -10.745 -1.447 1.00 97.88 116 LEU A N 1
ATOM 838 C CA . LEU A 1 116 ? -8.423 -9.628 -1.836 1.00 97.88 116 LEU A CA 1
ATOM 839 C C . LEU A 1 116 ? -8.966 -9.764 -3.269 1.00 97.88 116 LEU A C 1
ATOM 841 O O . LEU A 1 116 ? -9.731 -8.904 -3.697 1.00 97.88 116 LEU A O 1
ATOM 845 N N . ARG A 1 117 ? -8.626 -10.851 -3.983 1.00 97.88 117 ARG A N 1
ATOM 846 C CA . ARG A 1 117 ? -9.057 -11.141 -5.365 1.00 97.88 117 ARG A CA 1
ATOM 847 C C . ARG A 1 117 ? -8.714 -10.015 -6.345 1.00 97.88 117 ARG A C 1
ATOM 849 O O . ARG A 1 117 ? -9.566 -9.570 -7.109 1.00 97.88 117 ARG A O 1
ATOM 856 N N . LEU A 1 118 ? -7.472 -9.548 -6.292 1.00 97.38 118 LEU A N 1
ATOM 857 C CA . LEU A 1 118 ? -6.954 -8.505 -7.176 1.00 97.38 118 LEU A CA 1
ATOM 858 C C . LEU A 1 118 ? -6.343 -9.123 -8.431 1.00 97.38 118 LEU A C 1
ATOM 860 O O . LEU A 1 118 ? -5.826 -10.238 -8.393 1.00 97.38 118 LEU A O 1
ATOM 864 N N . ASP A 1 119 ? -6.353 -8.373 -9.529 1.00 95.56 119 ASP A N 1
ATOM 865 C CA . ASP A 1 119 ? -5.874 -8.882 -10.819 1.00 95.56 119 ASP A CA 1
ATOM 866 C C . ASP A 1 119 ? -4.345 -8.880 -10.945 1.00 95.56 119 ASP A C 1
ATOM 868 O O . ASP A 1 119 ? -3.774 -9.691 -11.672 1.00 95.56 119 ASP A O 1
ATOM 872 N N . THR A 1 120 ? -3.659 -7.954 -10.266 1.00 94.56 120 THR A N 1
ATOM 873 C CA . THR A 1 120 ? -2.213 -7.765 -10.428 1.00 94.56 120 THR A CA 1
ATOM 874 C C . THR A 1 120 ? -1.533 -7.263 -9.163 1.00 94.56 120 THR A C 1
ATOM 876 O O . THR A 1 120 ? -2.114 -6.530 -8.361 1.00 94.56 120 THR A O 1
ATOM 879 N N . LEU A 1 121 ? -0.249 -7.605 -9.036 1.00 95.44 121 LEU A N 1
ATOM 880 C CA . LEU A 1 121 ? 0.679 -6.889 -8.166 1.00 95.44 121 LEU A CA 1
ATOM 881 C C . LEU A 1 121 ? 0.965 -5.513 -8.754 1.00 95.44 121 LEU A C 1
ATOM 883 O O . LEU A 1 121 ? 1.133 -5.374 -9.967 1.00 95.44 121 LEU A O 1
ATOM 887 N N . PHE A 1 122 ? 1.036 -4.505 -7.894 1.00 97.19 122 PHE A N 1
ATOM 888 C CA . PHE A 1 122 ? 1.417 -3.157 -8.288 1.00 97.19 122 PHE A CA 1
ATOM 889 C C . PHE A 1 122 ? 2.027 -2.409 -7.106 1.00 97.19 122 PHE A C 1
ATOM 891 O O . PHE A 1 122 ? 1.779 -2.732 -5.949 1.00 97.19 122 PHE A O 1
ATOM 898 N N . THR A 1 123 ? 2.811 -1.379 -7.398 1.00 97.44 123 THR A N 1
ATOM 899 C CA . THR A 1 123 ? 3.304 -0.423 -6.402 1.00 97.44 123 THR A CA 1
ATOM 900 C C . THR A 1 123 ? 3.020 0.999 -6.880 1.00 97.44 123 THR A C 1
ATOM 902 O O . THR A 1 123 ? 3.068 1.240 -8.087 1.00 97.44 123 THR A O 1
ATOM 905 N N . PRO A 1 124 ? 2.791 1.945 -5.960 1.00 98.25 124 PRO A N 1
ATOM 906 C CA . PRO A 1 124 ? 2.635 1.726 -4.523 1.00 98.25 124 PRO A CA 1
ATOM 907 C C . PRO A 1 124 ? 1.232 1.197 -4.182 1.00 98.25 124 PRO A C 1
ATOM 909 O O . PRO A 1 124 ? 0.228 1.787 -4.581 1.00 98.25 124 PRO A O 1
ATOM 912 N N . GLN A 1 125 ? 1.155 0.102 -3.424 1.00 98.69 125 GLN A N 1
ATOM 913 C CA . GLN A 1 125 ? -0.102 -0.456 -2.914 1.00 98.69 125 GLN A CA 1
ATOM 914 C C . GLN A 1 125 ? -0.141 -0.300 -1.400 1.00 98.69 125 GLN A C 1
ATOM 916 O O . GLN A 1 125 ? 0.833 -0.617 -0.727 1.00 98.69 125 GLN A O 1
ATOM 921 N N . VAL A 1 126 ? -1.280 0.111 -0.854 1.00 98.75 126 VAL A N 1
ATOM 922 C CA . VAL A 1 126 ? -1.528 0.064 0.589 1.00 98.75 126 VAL A CA 1
ATOM 923 C C . VAL A 1 126 ? -2.591 -0.979 0.892 1.00 98.75 126 VAL A C 1
ATOM 925 O O . VAL A 1 126 ? -3.576 -1.079 0.165 1.00 98.75 126 VAL A O 1
ATOM 928 N N . VAL A 1 127 ? -2.399 -1.734 1.972 1.00 98.75 127 VAL A N 1
ATOM 929 C CA . VAL A 1 127 ? -3.381 -2.654 2.550 1.00 98.75 127 VAL A CA 1
ATOM 930 C C . VAL A 1 127 ? -3.716 -2.201 3.972 1.00 98.75 127 VAL A C 1
ATOM 932 O O . VAL A 1 127 ? -2.828 -1.983 4.792 1.00 98.75 127 VAL A O 1
ATOM 935 N N . VAL A 1 128 ? -5.006 -2.063 4.275 1.00 98.56 128 VAL A N 1
ATOM 936 C CA . VAL A 1 128 ? -5.518 -1.595 5.571 1.00 98.56 128 VAL A CA 1
ATOM 937 C C . VAL A 1 128 ? -6.219 -2.744 6.290 1.00 98.56 128 VAL A C 1
ATOM 939 O O . VAL A 1 128 ? -7.133 -3.365 5.734 1.00 98.56 128 VAL A O 1
ATOM 942 N N . GLN A 1 129 ? -5.779 -3.048 7.517 1.00 97.31 129 GLN A N 1
ATOM 943 C CA . GLN A 1 129 ? -6.252 -4.164 8.357 1.00 97.31 129 GLN A CA 1
ATOM 944 C C . GLN A 1 129 ? -6.280 -5.531 7.640 1.00 97.31 129 GLN A C 1
ATOM 946 O O . GLN A 1 129 ? -7.048 -6.412 8.019 1.00 97.31 129 GLN A O 1
ATOM 951 N N . GLY A 1 130 ? -5.507 -5.710 6.564 1.00 97.62 130 GLY A N 1
ATOM 952 C CA . GLY A 1 130 ? -5.561 -6.909 5.721 1.00 97.62 130 GLY A CA 1
ATOM 953 C C . GLY A 1 130 ? -6.882 -7.117 4.962 1.00 97.62 130 GLY A C 1
ATOM 954 O O . GLY A 1 130 ? -7.132 -8.221 4.484 1.00 97.62 130 GLY A O 1
ATOM 955 N N . ARG A 1 131 ? -7.759 -6.104 4.882 1.00 97.19 131 ARG A N 1
ATOM 956 C CA . ARG A 1 131 ? -9.147 -6.244 4.382 1.00 97.19 131 ARG A CA 1
ATOM 957 C C . ARG A 1 131 ? -9.512 -5.302 3.245 1.00 97.19 131 ARG A C 1
ATOM 959 O O . ARG A 1 131 ? -10.400 -5.626 2.463 1.00 97.19 131 ARG A O 1
ATOM 966 N N . ALA A 1 132 ? -8.876 -4.142 3.177 1.00 97.75 132 ALA A N 1
ATOM 967 C CA . ALA A 1 132 ? -9.069 -3.166 2.114 1.00 97.75 132 ALA A CA 1
ATOM 968 C C . ALA A 1 132 ? -7.715 -2.805 1.507 1.00 97.75 132 ALA A C 1
ATOM 970 O O . ALA A 1 132 ? -6.693 -2.909 2.184 1.00 97.75 132 ALA A O 1
ATOM 971 N N . HIS A 1 133 ? -7.707 -2.368 0.250 1.00 98.38 133 HIS A N 1
ATOM 972 C CA . HIS A 1 133 ? -6.504 -1.859 -0.396 1.00 98.38 133 HIS A CA 1
ATOM 973 C C . HIS A 1 133 ? -6.807 -0.594 -1.200 1.00 98.38 133 HIS A C 1
ATOM 975 O O . HIS A 1 133 ? -7.943 -0.367 -1.615 1.00 98.38 133 HIS A O 1
ATOM 981 N N . CYS A 1 134 ? -5.782 0.216 -1.431 1.00 98.31 134 CYS A N 1
ATOM 982 C CA . CYS A 1 134 ? -5.842 1.381 -2.308 1.00 98.31 134 CYS A CA 1
ATOM 983 C C . CYS A 1 134 ? -4.468 1.651 -2.937 1.00 98.31 134 CYS A C 1
ATOM 985 O O . CYS A 1 134 ? -3.475 0.984 -2.623 1.00 98.31 134 CYS A O 1
ATOM 987 N N . VAL A 1 135 ? -4.417 2.619 -3.851 1.00 98.25 135 VAL A N 1
ATOM 988 C CA . VAL A 1 135 ? -3.151 3.152 -4.367 1.00 98.25 135 VAL A CA 1
ATOM 989 C C . VAL A 1 135 ? -2.488 3.973 -3.262 1.00 98.25 135 VAL A C 1
ATOM 991 O O . VAL A 1 135 ? -3.153 4.763 -2.599 1.00 98.25 135 VAL A O 1
ATOM 994 N N . GLY A 1 136 ? -1.185 3.788 -3.047 1.00 97.31 136 GLY A N 1
ATOM 995 C CA . GLY A 1 136 ? -0.480 4.404 -1.917 1.00 97.31 136 GLY A CA 1
ATOM 996 C C . GLY A 1 136 ? -0.332 5.926 -1.990 1.00 97.31 136 GLY A C 1
ATOM 997 O O . GLY A 1 136 ? -0.068 6.550 -0.969 1.00 97.31 136 GLY A O 1
ATOM 998 N N . THR A 1 137 ? -0.525 6.530 -3.164 1.00 98.12 137 THR A N 1
ATOM 999 C CA . THR A 1 137 ? -0.536 7.992 -3.343 1.00 98.12 137 THR A CA 1
ATOM 1000 C C . THR A 1 137 ? -1.920 8.616 -3.131 1.00 98.12 137 THR A C 1
ATOM 1002 O O . THR A 1 137 ? -2.029 9.831 -2.983 1.00 98.12 137 THR A O 1
ATOM 1005 N N . ASP A 1 138 ? -2.987 7.811 -3.079 1.00 98.12 138 ASP A N 1
ATOM 1006 C CA . ASP A 1 138 ? -4.355 8.298 -2.895 1.00 98.12 138 ASP A CA 1
ATOM 1007 C C . ASP A 1 138 ? -4.655 8.521 -1.403 1.00 98.12 138 ASP A C 1
ATOM 1009 O O . ASP A 1 138 ? -5.070 7.615 -0.671 1.00 98.12 138 ASP A O 1
ATOM 1013 N N . GLN A 1 139 ? -4.410 9.751 -0.945 1.00 96.75 139 GLN A N 1
ATOM 1014 C CA . GLN A 1 139 ? -4.586 10.154 0.454 1.00 96.75 139 GLN A CA 1
ATOM 1015 C C . GLN A 1 139 ? -6.041 10.043 0.918 1.00 96.75 139 GLN A C 1
ATOM 1017 O O . GLN A 1 139 ? -6.294 9.643 2.056 1.00 96.75 139 GLN A O 1
ATOM 1022 N N . ASP A 1 140 ? -6.997 10.368 0.047 1.00 96.25 140 ASP A N 1
ATOM 1023 C CA . ASP A 1 140 ? -8.418 10.361 0.387 1.00 96.25 140 ASP A CA 1
ATOM 1024 C C . ASP A 1 140 ? -8.938 8.930 0.523 1.00 96.25 140 ASP A C 1
ATOM 1026 O O . ASP A 1 140 ? -9.636 8.612 1.495 1.00 96.25 140 ASP A O 1
ATOM 1030 N N . ALA A 1 141 ? -8.558 8.044 -0.404 1.00 97.81 141 ALA A N 1
ATOM 1031 C CA . ALA A 1 141 ? -8.882 6.625 -0.318 1.00 97.81 141 ALA A CA 1
ATOM 1032 C C . ALA A 1 141 ? -8.245 5.980 0.916 1.00 97.81 141 ALA A C 1
ATOM 1034 O O . ALA A 1 141 ? -8.926 5.239 1.629 1.00 97.81 141 ALA A O 1
ATOM 1035 N N . LEU A 1 142 ? -6.982 6.300 1.216 1.00 97.44 142 LEU A N 1
ATOM 1036 C CA . LEU A 1 142 ? -6.297 5.801 2.406 1.00 97.44 142 LEU A CA 1
ATOM 1037 C C . LEU A 1 142 ? -6.977 6.284 3.692 1.00 97.44 142 LEU A C 1
ATOM 1039 O O . LEU A 1 142 ? -7.322 5.473 4.552 1.00 97.44 142 LEU A O 1
ATOM 1043 N N . ALA A 1 143 ? -7.237 7.586 3.815 1.00 95.25 143 ALA A N 1
ATOM 1044 C CA . ALA A 1 143 ? -7.902 8.151 4.985 1.00 95.25 143 ALA A CA 1
ATOM 1045 C C . ALA A 1 143 ? -9.309 7.566 5.171 1.00 95.25 143 ALA A C 1
ATOM 1047 O O . ALA A 1 143 ? -9.728 7.288 6.296 1.00 95.25 143 ALA A O 1
ATOM 1048 N N . LYS A 1 144 ? -10.043 7.338 4.076 1.00 95.94 144 LYS A N 1
ATOM 1049 C CA . LYS A 1 144 ? -11.340 6.656 4.113 1.00 95.94 144 LYS A CA 1
ATOM 1050 C C . LYS A 1 144 ? -11.201 5.208 4.584 1.00 95.94 144 LYS A C 1
ATOM 1052 O O . LYS A 1 144 ? -11.934 4.809 5.482 1.00 95.94 144 LYS A O 1
ATOM 1057 N N . ALA A 1 145 ? -10.262 4.445 4.030 1.00 96.81 145 ALA A N 1
ATOM 1058 C CA . ALA A 1 145 ? -10.036 3.053 4.412 1.00 96.81 145 ALA A CA 1
ATOM 1059 C C . ALA A 1 145 ? -9.652 2.915 5.893 1.00 96.81 145 ALA A C 1
ATOM 1061 O O . ALA A 1 145 ? -10.140 2.010 6.562 1.00 96.81 145 ALA A O 1
ATOM 1062 N N . VAL A 1 146 ? -8.837 3.834 6.421 1.00 95.69 146 VAL A N 1
ATOM 1063 C CA . VAL A 1 146 ? -8.471 3.889 7.846 1.00 95.69 146 VAL A CA 1
ATOM 1064 C C . VAL A 1 146 ? -9.681 4.201 8.728 1.00 95.69 146 VAL A C 1
ATOM 1066 O O . VAL A 1 146 ? -9.870 3.541 9.747 1.00 95.69 146 VAL A O 1
ATOM 1069 N N . ARG A 1 147 ? -10.523 5.173 8.350 1.00 93.31 147 ARG A N 1
ATOM 1070 C CA . ARG A 1 147 ? -11.743 5.507 9.110 1.00 93.31 147 ARG A CA 1
ATOM 1071 C C . ARG A 1 147 ? -12.753 4.360 9.142 1.00 93.31 147 ARG A C 1
ATOM 1073 O O . ARG A 1 147 ? -13.370 4.137 10.179 1.00 93.31 147 ARG A O 1
ATOM 1080 N N . ASP A 1 148 ? -12.904 3.650 8.027 1.00 94.25 148 ASP A N 1
ATOM 1081 C CA . ASP A 1 148 ? -13.894 2.578 7.863 1.00 94.25 148 ASP A CA 1
ATOM 1082 C C . ASP A 1 148 ? -13.382 1.207 8.348 1.00 94.25 148 ASP A C 1
ATOM 1084 O O . ASP A 1 148 ? -14.117 0.216 8.330 1.00 94.25 148 ASP A O 1
ATOM 1088 N N . ALA A 1 149 ? -12.114 1.126 8.759 1.00 94.44 149 ALA A N 1
ATOM 1089 C CA . ALA A 1 149 ? -11.482 -0.109 9.190 1.00 94.44 149 ALA A CA 1
ATOM 1090 C C . ALA A 1 149 ? -12.156 -0.679 10.458 1.00 94.44 149 ALA A C 1
ATOM 1092 O O . ALA A 1 149 ? -12.346 0.050 11.435 1.00 94.44 149 ALA A O 1
ATOM 1093 N N . PRO A 1 150 ? -12.482 -1.987 10.496 1.00 90.88 150 PRO A N 1
ATOM 1094 C CA . PRO A 1 150 ? -13.019 -2.622 11.696 1.00 90.88 150 PRO A CA 1
ATOM 1095 C C . PRO A 1 150 ? -11.948 -2.704 12.796 1.00 90.88 150 PRO A C 1
ATOM 1097 O O . PRO A 1 150 ? -10.796 -3.058 12.514 1.00 90.88 150 PRO A O 1
ATOM 1100 N N . ARG A 1 151 ? -12.344 -2.387 14.036 1.00 85.25 151 ARG A N 1
ATOM 1101 C CA . ARG A 1 151 ? -11.490 -2.305 15.232 1.00 85.25 151 ARG A CA 1
ATOM 1102 C C . ARG A 1 151 ? -12.185 -2.893 16.450 1.00 85.25 151 ARG A C 1
ATOM 1104 O O . ARG A 1 151 ? -13.431 -2.789 16.500 1.00 85.25 1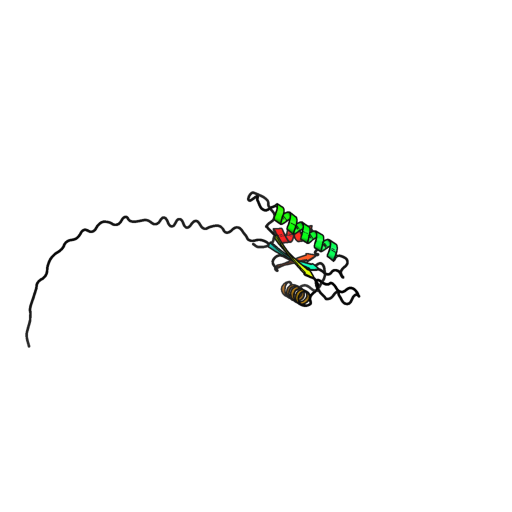51 ARG A O 1
#

Organism: NCBI:txid240449

Foldseek 3Di:
DDDDDDDDDDDDDDDDPPPDPPPPPPPPVPPPPPDDAAKEKEWEAAPLDPCRVLLVVLLVVLQVQLVVPPPDPDDDDQGRYDYHYAYDQPSCVVPNGGPRHDPVSVVVQVVLCVVQVNDDDDPRKMDINSHDIDHSNPNPVVSVCSRPPDD

Sequence (151 aa):
MARRLLACFGRRGGGATAAAPDQTADDNQQQQQVAPGPVLVELFASQGCGASPEADAVAARLAQDSAAQEGGAAGGCSPPVVVLAFHVDYWDHSGWKDPFASSAWTVRQKAYVEALRLDTLFTPQVVVQGRAHCVGTDQDALAKAVRDAPR

pLDDT: mean 82.82, std 20.52, range [38.16, 98.81]